Protein AF-A0A2H0YZ77-F1 (afdb_monomer)

Sequence (90 aa):
MLVNLPGVVKEKIRIKIHDNHLIIMAKNDAGDVQKRNYILSESAAGNYYRKFKISDSINLDKIVAKYSNGQLIINLPKQEFAKPRTIEII

Foldseek 3Di:
DKDFQPQWDPVQWDWDDDPQKTKIKGFRPCPCVVVDDDPDDPDDGGIDIDIDRHDPQWDPVPWDWDDDDRMIDIDTDGDDDDDDDDDDDD

Structure (mmCIF, N/CA/C/O backbone):
data_AF-A0A2H0YZ77-F1
#
_entry.id   AF-A0A2H0YZ77-F1
#
loop_
_atom_site.group_PDB
_atom_site.id
_atom_site.type_symbol
_atom_site.label_atom_id
_atom_site.label_alt_id
_atom_site.label_comp_id
_atom_site.label_asym_id
_atom_site.label_entity_id
_atom_site.label_seq_id
_atom_site.pdbx_PDB_ins_code
_atom_site.Cartn_x
_atom_site.Cartn_y
_atom_site.Cartn_z
_atom_site.occupancy
_atom_site.B_iso_or_equiv
_atom_site.auth_seq_id
_atom_site.auth_comp_id
_atom_site.auth_asym_id
_atom_site.auth_atom_id
_atom_site.pdbx_PDB_mod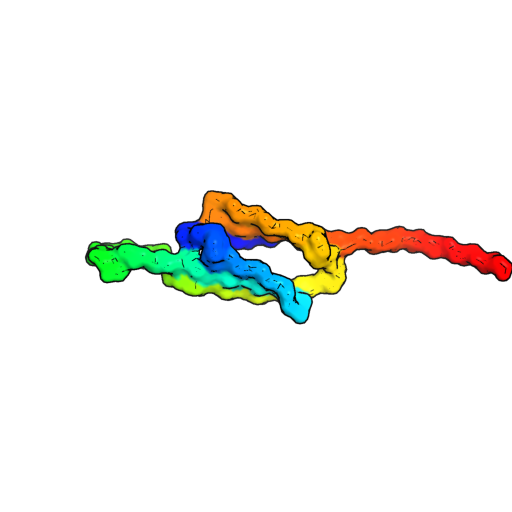el_num
ATOM 1 N N . MET A 1 1 ? 4.919 2.321 6.681 1.00 92.12 1 MET A N 1
ATOM 2 C CA . MET A 1 1 ? 5.623 1.358 5.806 1.00 92.12 1 MET A CA 1
ATOM 3 C C . MET A 1 1 ? 6.209 2.103 4.611 1.00 92.12 1 MET A C 1
ATOM 5 O O . MET A 1 1 ? 5.530 2.979 4.089 1.00 92.12 1 MET A O 1
ATOM 9 N N . LEU A 1 2 ? 7.435 1.764 4.196 1.00 95.75 2 LEU A N 1
ATOM 10 C CA . LEU A 1 2 ? 8.127 2.364 3.048 1.00 95.75 2 LEU A CA 1
ATOM 11 C C . LEU A 1 2 ? 8.359 1.320 1.953 1.00 95.75 2 LEU A C 1
ATOM 13 O O . LEU A 1 2 ? 8.720 0.181 2.255 1.00 95.75 2 LEU A O 1
ATOM 17 N N . VAL A 1 3 ? 8.159 1.712 0.696 1.00 94.69 3 VAL A N 1
ATOM 18 C CA . VAL A 1 3 ? 8.372 0.857 -0.473 1.00 94.69 3 VAL A CA 1
ATOM 19 C C . VAL A 1 3 ? 9.046 1.643 -1.594 1.00 94.69 3 VAL A C 1
ATOM 21 O O . VAL A 1 3 ? 8.547 2.685 -2.011 1.00 94.69 3 VAL A O 1
ATOM 24 N N . ASN A 1 4 ? 10.148 1.110 -2.119 1.00 92.88 4 ASN A N 1
ATOM 25 C CA . ASN A 1 4 ? 10.835 1.674 -3.278 1.00 92.88 4 ASN A CA 1
ATOM 26 C C . ASN A 1 4 ? 10.215 1.116 -4.566 1.00 92.88 4 ASN A C 1
ATOM 28 O O . ASN A 1 4 ? 10.194 -0.097 -4.771 1.00 92.88 4 ASN A O 1
ATOM 32 N N . LEU A 1 5 ? 9.711 2.012 -5.413 1.00 92.38 5 LEU A N 1
ATOM 33 C CA . LEU A 1 5 ? 9.102 1.748 -6.718 1.00 92.38 5 LEU A CA 1
ATOM 34 C C . LEU A 1 5 ? 9.680 2.703 -7.788 1.00 92.38 5 LEU A C 1
ATOM 36 O O . LEU A 1 5 ? 8.919 3.414 -8.448 1.00 92.38 5 LEU A O 1
ATOM 40 N N . PRO A 1 6 ? 11.012 2.779 -7.963 1.00 88.94 6 PRO A N 1
ATOM 41 C CA . PRO A 1 6 ? 11.605 3.663 -8.962 1.00 88.94 6 PRO A CA 1
ATOM 42 C C . PRO A 1 6 ? 11.088 3.324 -10.368 1.00 88.94 6 PRO A C 1
ATOM 44 O O . PRO A 1 6 ? 10.889 2.158 -10.707 1.00 88.94 6 PRO A O 1
ATOM 47 N N . GLY A 1 7 ? 10.840 4.354 -11.180 1.00 87.62 7 GLY A N 1
ATOM 48 C CA . GLY A 1 7 ? 10.335 4.204 -12.552 1.00 87.62 7 GLY A CA 1
ATOM 49 C C . GLY A 1 7 ? 8.838 3.890 -12.672 1.00 87.62 7 GLY A C 1
ATOM 50 O O . GLY A 1 7 ? 8.288 3.955 -13.767 1.00 87.62 7 GLY A O 1
ATOM 51 N N . VAL A 1 8 ? 8.136 3.614 -11.568 1.00 91.69 8 VAL A N 1
ATOM 52 C CA . VAL A 1 8 ? 6.690 3.368 -11.605 1.00 91.69 8 VAL A CA 1
ATOM 53 C C . VAL A 1 8 ? 5.926 4.691 -11.630 1.00 91.69 8 VAL A C 1
ATOM 55 O O . VAL A 1 8 ? 6.082 5.5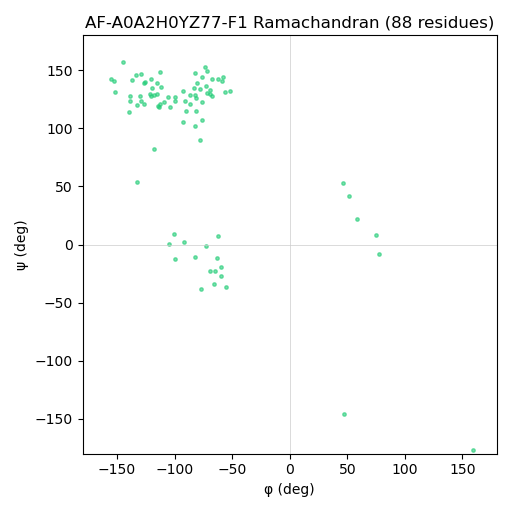39 -10.752 1.00 91.69 8 VAL A O 1
ATOM 58 N N . VAL A 1 9 ? 5.041 4.860 -12.608 1.00 91.94 9 VAL A N 1
ATOM 59 C CA . VAL A 1 9 ? 4.099 5.990 -12.631 1.00 91.94 9 VAL A CA 1
ATOM 60 C C . VAL A 1 9 ? 2.960 5.757 -11.635 1.00 91.94 9 VAL A C 1
ATOM 62 O O . VAL A 1 9 ? 2.517 4.622 -11.437 1.00 91.94 9 VAL A O 1
ATOM 65 N N . LYS A 1 10 ? 2.474 6.824 -10.992 1.00 93.81 10 LYS A N 1
ATOM 66 C CA . LYS A 1 10 ? 1.495 6.743 -9.892 1.00 93.81 10 LYS A CA 1
ATOM 67 C C . LYS A 1 10 ? 0.228 5.981 -10.295 1.00 93.81 10 LYS A C 1
ATOM 69 O O . LYS A 1 10 ? -0.316 5.215 -9.504 1.00 93.81 10 LYS A O 1
ATOM 74 N N . GLU A 1 11 ? -0.206 6.138 -11.539 1.00 94.44 11 GLU A N 1
ATOM 75 C CA . GLU A 1 11 ? -1.414 5.544 -12.117 1.00 94.44 11 GLU A CA 1
ATOM 76 C C . GLU A 1 11 ? -1.328 4.015 -12.186 1.00 94.44 11 GLU A C 1
ATOM 78 O O . GLU A 1 11 ? -2.358 3.337 -12.204 1.00 94.44 11 GLU A O 1
ATOM 83 N N . LYS A 1 12 ? -0.106 3.468 -12.188 1.00 94.12 12 LYS A N 1
ATOM 84 C CA . LYS A 1 12 ? 0.180 2.029 -12.184 1.00 94.12 12 LYS A CA 1
ATOM 85 C C . LYS A 1 12 ? 0.356 1.443 -10.788 1.00 94.12 12 LYS A C 1
ATOM 87 O O . LYS A 1 12 ? 0.619 0.249 -10.674 1.00 94.12 12 LYS A O 1
ATOM 92 N N . ILE A 1 13 ? 0.191 2.241 -9.735 1.00 96.06 13 ILE A N 1
ATOM 93 C CA . ILE A 1 13 ? 0.194 1.765 -8.353 1.00 96.06 13 ILE A CA 1
ATOM 94 C C . ILE A 1 13 ? -1.250 1.459 -7.939 1.00 96.06 13 ILE A C 1
ATOM 96 O O . ILE A 1 13 ? -2.182 2.238 -8.165 1.00 96.06 13 ILE A O 1
ATOM 100 N N . ARG A 1 14 ? -1.454 0.291 -7.334 1.00 97.50 14 ARG A N 1
ATOM 101 C CA . ARG A 1 14 ? -2.717 -0.131 -6.726 1.00 97.50 14 ARG A CA 1
ATOM 102 C C . ARG A 1 14 ? -2.435 -0.638 -5.322 1.00 97.50 14 ARG A C 1
ATOM 104 O O . ARG A 1 14 ? -1.594 -1.510 -5.125 1.00 97.50 14 ARG A O 1
ATOM 111 N N . ILE A 1 15 ? -3.166 -0.097 -4.358 1.00 96.88 15 ILE A N 1
ATOM 112 C CA . ILE A 1 15 ? -3.086 -0.483 -2.952 1.00 96.88 15 ILE A CA 1
ATOM 113 C C . ILE A 1 15 ? -4.478 -0.946 -2.550 1.00 96.88 15 ILE A C 1
ATOM 115 O O . ILE A 1 15 ? -5.458 -0.264 -2.847 1.00 96.88 15 ILE A O 1
ATOM 119 N N . LYS A 1 16 ? -4.572 -2.120 -1.931 1.00 96.75 16 LYS A N 1
ATOM 120 C CA . LYS A 1 16 ? -5.837 -2.695 -1.472 1.00 96.75 16 LYS A CA 1
ATOM 121 C C . LYS A 1 16 ? -5.689 -3.221 -0.055 1.00 96.75 16 LYS A C 1
ATOM 123 O O . LYS A 1 16 ? -4.636 -3.750 0.294 1.00 96.75 16 LYS A O 1
ATOM 128 N N . ILE A 1 17 ? -6.764 -3.116 0.715 1.00 95.19 17 ILE A N 1
ATOM 129 C CA . ILE A 1 17 ? -6.955 -3.887 1.939 1.00 95.19 17 ILE A CA 1
ATOM 130 C C . ILE A 1 17 ? -7.996 -4.960 1.633 1.00 95.19 17 ILE A C 1
ATOM 132 O O . ILE A 1 17 ? -9.063 -4.643 1.114 1.00 95.19 17 ILE A O 1
ATOM 136 N N . HIS A 1 18 ? -7.676 -6.219 1.909 1.00 94.25 18 HIS A N 1
ATOM 137 C CA . HIS A 1 18 ? -8.615 -7.333 1.781 1.00 94.25 18 HIS A CA 1
ATOM 138 C C . HIS A 1 18 ? -8.232 -8.432 2.770 1.00 94.25 18 HIS A C 1
ATOM 140 O O . HIS A 1 18 ? -7.052 -8.774 2.853 1.00 94.25 18 HIS A O 1
ATOM 146 N N . ASP A 1 19 ? -9.197 -8.945 3.535 1.00 93.06 19 ASP A N 1
ATOM 147 C CA . ASP A 1 19 ? -9.011 -9.996 4.547 1.00 93.06 19 ASP A CA 1
ATOM 148 C C . ASP A 1 19 ? -7.797 -9.758 5.456 1.00 93.06 19 ASP A C 1
ATOM 150 O O . ASP A 1 19 ? -6.896 -10.592 5.537 1.00 93.06 19 ASP A O 1
ATOM 154 N N . ASN A 1 20 ? -7.703 -8.575 6.074 1.00 92.75 20 ASN A N 1
ATOM 155 C CA . ASN A 1 20 ? -6.568 -8.175 6.920 1.00 92.75 20 ASN A CA 1
ATOM 156 C C . ASN A 1 20 ? -5.203 -8.184 6.219 1.00 92.75 20 ASN A C 1
ATOM 158 O O . ASN A 1 20 ? -4.157 -8.249 6.870 1.00 92.75 20 ASN A O 1
ATOM 162 N N . HIS A 1 21 ? -5.181 -8.091 4.892 1.00 96.75 21 HIS A N 1
ATOM 163 C CA . HIS A 1 21 ? -3.951 -7.954 4.133 1.00 96.75 21 HIS A CA 1
ATOM 164 C C . HIS A 1 21 ? -3.879 -6.621 3.406 1.00 96.75 21 HIS A C 1
ATOM 166 O O . HIS A 1 21 ? -4.769 -6.267 2.637 1.00 96.75 21 HIS A O 1
ATOM 172 N N . LEU A 1 22 ? -2.754 -5.932 3.588 1.00 97.25 22 LEU A N 1
ATOM 173 C CA . LEU A 1 22 ? -2.319 -4.845 2.727 1.00 97.25 22 LEU A CA 1
ATOM 174 C C . LEU A 1 22 ? -1.636 -5.434 1.494 1.00 97.25 22 LEU A C 1
ATOM 176 O O . LEU A 1 22 ? -0.575 -6.053 1.589 1.00 97.25 22 LEU A O 1
ATOM 180 N N . ILE A 1 23 ? -2.244 -5.226 0.335 1.00 97.88 23 ILE A N 1
ATOM 181 C CA . ILE A 1 23 ? -1.752 -5.689 -0.958 1.00 97.88 23 ILE A CA 1
ATOM 182 C C . ILE A 1 23 ? -1.276 -4.474 -1.748 1.00 97.88 23 ILE A C 1
ATOM 184 O O .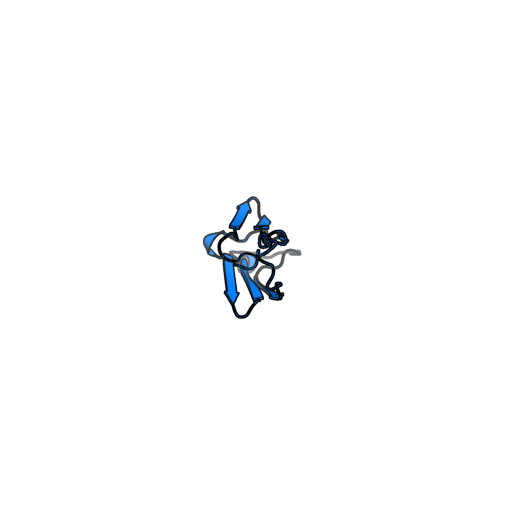 ILE A 1 23 ? -2.040 -3.541 -1.995 1.00 97.88 23 ILE A O 1
ATOM 188 N N . ILE A 1 24 ? -0.013 -4.502 -2.161 1.00 97.38 24 ILE A N 1
ATOM 189 C CA . ILE A 1 24 ? 0.626 -3.476 -2.980 1.00 97.38 24 ILE A CA 1
ATOM 190 C C . ILE A 1 24 ? 0.948 -4.109 -4.322 1.00 97.38 24 ILE A C 1
ATOM 192 O O . ILE A 1 24 ? 1.729 -5.059 -4.400 1.00 97.38 24 ILE A O 1
ATOM 196 N N . MET A 1 25 ? 0.350 -3.567 -5.373 1.00 96.88 25 MET A N 1
ATOM 197 C CA . MET A 1 25 ? 0.617 -3.954 -6.748 1.00 96.88 25 MET A CA 1
ATOM 198 C C . MET A 1 25 ? 1.134 -2.738 -7.494 1.00 96.88 25 MET A C 1
ATOM 200 O O . MET A 1 25 ? 0.587 -1.641 -7.371 1.00 96.88 25 MET A O 1
ATOM 204 N N . ALA A 1 26 ? 2.185 -2.925 -8.271 1.00 94.75 26 ALA A N 1
ATOM 205 C CA . ALA A 1 26 ? 2.722 -1.879 -9.116 1.00 94.75 26 ALA A CA 1
ATOM 206 C C . ALA A 1 26 ? 3.234 -2.492 -10.412 1.00 94.75 26 ALA A C 1
ATOM 208 O O . ALA A 1 26 ? 3.556 -3.678 -10.457 1.00 94.75 26 ALA A O 1
ATOM 209 N N . LYS A 1 27 ? 3.326 -1.697 -11.470 1.00 90.62 27 LYS A N 1
ATOM 210 C CA . LYS A 1 27 ? 3.948 -2.146 -12.710 1.00 90.62 27 LYS A CA 1
ATOM 211 C C . LYS A 1 27 ? 4.919 -1.094 -13.202 1.00 90.62 27 LYS A C 1
ATOM 213 O O . LYS A 1 27 ? 4.518 0.036 -13.477 1.00 90.62 27 LYS A O 1
ATOM 218 N N . ASN A 1 28 ? 6.180 -1.488 -13.310 1.00 86.88 28 ASN A N 1
ATOM 219 C CA . ASN A 1 28 ? 7.167 -0.741 -14.064 1.00 86.88 28 ASN A CA 1
ATOM 220 C C . ASN A 1 28 ? 7.177 -1.323 -15.478 1.00 86.88 28 ASN A C 1
ATOM 222 O O . ASN A 1 28 ? 7.634 -2.451 -15.676 1.00 86.88 28 ASN A O 1
ATOM 226 N N . ASP A 1 29 ? 6.595 -0.610 -16.442 1.00 75.88 29 ASP A N 1
ATOM 227 C CA . ASP A 1 29 ? 6.665 -1.055 -17.831 1.00 75.88 29 ASP A CA 1
ATOM 228 C C . ASP A 1 29 ? 8.104 -0.907 -18.315 1.00 75.88 29 ASP A C 1
ATOM 230 O O . ASP A 1 29 ? 8.717 0.142 -18.142 1.00 75.88 29 ASP A O 1
ATOM 234 N N . ALA A 1 30 ? 8.625 -1.942 -18.967 1.00 63.50 30 ALA A N 1
ATOM 235 C CA . ALA A 1 30 ? 9.988 -1.938 -19.484 1.00 63.50 30 ALA A CA 1
ATOM 236 C C . ALA A 1 30 ? 10.244 -0.868 -20.557 1.00 63.50 30 ALA A C 1
ATOM 238 O O . ALA A 1 30 ? 11.395 -0.633 -20.895 1.00 63.50 30 ALA A O 1
ATOM 239 N N . GLY A 1 31 ? 9.213 -0.214 -21.103 1.00 64.19 31 GLY A N 1
ATOM 240 C CA . GLY A 1 31 ? 9.368 0.778 -22.169 1.00 64.19 31 GLY A CA 1
ATOM 241 C C . GLY A 1 31 ? 10.291 0.298 -23.301 1.00 64.19 31 GLY A C 1
ATOM 242 O O . GLY A 1 31 ? 10.361 -0.894 -23.606 1.00 64.19 31 GLY A O 1
ATOM 243 N N . ASP A 1 32 ? 11.044 1.234 -23.884 1.00 53.50 32 ASP A N 1
ATOM 244 C CA . ASP A 1 32 ? 12.050 1.010 -24.936 1.00 53.50 32 ASP A CA 1
ATOM 245 C C . A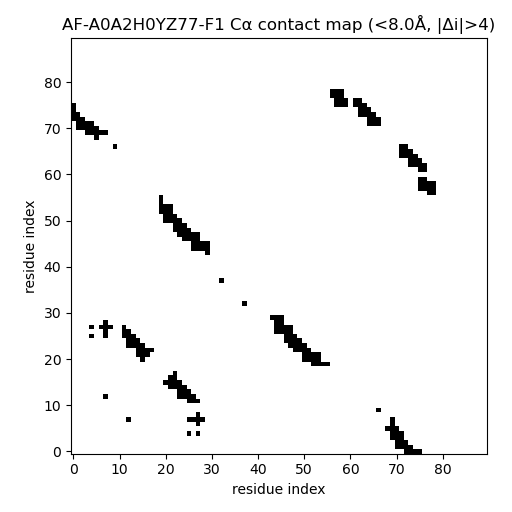SP A 1 32 ? 13.237 0.111 -24.525 1.00 53.50 32 ASP A C 1
ATOM 247 O O . ASP A 1 32 ? 14.163 -0.054 -25.320 1.00 53.50 32 ASP A O 1
ATOM 251 N N . VAL A 1 33 ? 13.229 -0.515 -23.337 1.00 55.91 33 VAL A N 1
ATOM 252 C CA . VAL A 1 33 ? 14.277 -1.473 -22.938 1.00 55.91 33 VAL A CA 1
ATOM 253 C C . VAL A 1 33 ? 14.345 -2.666 -23.902 1.00 55.91 33 VAL A C 1
ATOM 255 O O . VAL A 1 33 ? 15.409 -3.232 -24.117 1.00 55.91 33 VAL A O 1
ATOM 258 N N . GLN A 1 34 ? 13.241 -3.014 -24.569 1.00 55.06 34 GLN A N 1
ATOM 259 C CA . GLN A 1 34 ? 13.263 -4.050 -25.610 1.00 55.06 34 GLN A CA 1
ATOM 260 C C . GLN A 1 34 ? 13.740 -3.552 -26.987 1.00 55.06 34 GLN A C 1
ATOM 262 O O . GLN A 1 34 ? 13.981 -4.367 -27.870 1.00 55.06 34 GLN A O 1
ATOM 267 N N . LYS A 1 35 ? 13.875 -2.234 -27.200 1.00 59.19 35 LYS A N 1
ATOM 268 C CA . LYS A 1 35 ? 14.236 -1.640 -28.503 1.00 59.19 35 LYS A CA 1
ATOM 269 C C . LYS A 1 35 ? 15.682 -1.149 -28.591 1.00 59.19 35 LYS A C 1
ATOM 271 O O . LYS A 1 35 ? 16.068 -0.597 -29.619 1.00 59.19 35 LYS A O 1
ATOM 276 N N . ARG A 1 36 ? 16.483 -1.302 -27.533 1.00 68.38 36 ARG A N 1
ATOM 277 C CA . ARG A 1 36 ? 17.887 -0.865 -27.503 1.00 68.38 36 ARG A CA 1
ATOM 278 C C . ARG A 1 36 ? 18.806 -2.054 -27.239 1.00 68.38 36 ARG A C 1
ATOM 280 O O . ARG A 1 36 ? 18.486 -2.917 -26.429 1.00 68.38 36 ARG A O 1
ATOM 287 N N . ASN A 1 37 ? 19.971 -2.063 -27.884 1.00 77.81 37 ASN A N 1
ATOM 288 C CA . ASN A 1 37 ? 21.036 -3.021 -27.590 1.00 77.81 37 ASN A CA 1
ATOM 289 C C . ASN A 1 37 ? 21.767 -2.573 -26.320 1.00 77.81 37 ASN A C 1
ATOM 291 O O . ASN A 1 37 ? 22.700 -1.773 -26.378 1.00 77.81 37 ASN A O 1
ATOM 295 N N . TYR A 1 38 ? 21.304 -3.038 -25.161 1.00 77.69 38 TYR A N 1
ATOM 296 C CA . TYR A 1 38 ? 21.998 -2.810 -23.895 1.00 77.69 38 TYR A CA 1
ATOM 297 C C . TYR A 1 38 ? 23.260 -3.670 -23.823 1.00 77.69 38 TYR A C 1
ATOM 299 O O . TYR A 1 38 ? 23.215 -4.860 -24.120 1.00 77.69 38 TYR A O 1
ATOM 307 N N . ILE A 1 39 ? 24.368 -3.079 -23.367 1.00 85.50 39 ILE A N 1
ATOM 308 C CA . ILE A 1 39 ? 25.559 -3.837 -22.950 1.00 85.50 39 ILE A CA 1
ATOM 309 C C . ILE A 1 39 ? 25.317 -4.455 -21.559 1.00 85.50 39 ILE A C 1
ATOM 311 O O . ILE A 1 39 ? 25.699 -5.594 -21.316 1.00 85.50 39 ILE A O 1
ATOM 315 N N . LEU A 1 40 ? 24.642 -3.722 -20.661 1.00 82.94 40 LEU A N 1
ATOM 316 C CA . LEU A 1 40 ? 24.252 -4.172 -19.321 1.00 82.94 40 LEU A CA 1
ATOM 317 C C . LEU A 1 40 ? 22.987 -3.431 -18.854 1.00 82.94 40 LEU A C 1
ATOM 319 O O . LEU A 1 40 ? 22.845 -2.231 -19.090 1.00 82.94 40 LEU A O 1
ATOM 323 N N . SER A 1 41 ? 22.077 -4.137 -18.178 1.00 79.38 41 SER A N 1
ATOM 324 C CA . SER A 1 41 ? 20.908 -3.559 -17.507 1.00 79.38 41 SER A CA 1
ATOM 325 C C . SER A 1 41 ? 20.690 -4.261 -16.170 1.00 79.38 41 SER A C 1
ATOM 327 O O . SER A 1 41 ? 20.373 -5.446 -16.133 1.00 79.38 41 SER A O 1
ATOM 329 N N . GLU A 1 42 ? 20.856 -3.525 -15.073 1.00 82.25 42 GLU A N 1
ATOM 330 C CA . GLU A 1 42 ? 20.710 -4.045 -13.702 1.00 82.25 42 GLU A CA 1
ATOM 331 C C . GLU A 1 42 ? 19.342 -3.705 -13.093 1.00 82.25 42 GLU A C 1
ATOM 333 O O . GLU A 1 42 ? 18.943 -4.240 -12.060 1.00 82.25 42 GLU A O 1
ATOM 338 N N . SER A 1 43 ? 18.597 -2.804 -13.739 1.00 74.62 43 SER A N 1
ATOM 339 C CA . SER A 1 43 ? 17.264 -2.403 -13.300 1.00 74.62 43 SER A CA 1
ATOM 340 C C . SER A 1 43 ? 16.208 -3.297 -13.935 1.00 74.62 43 SER A C 1
ATOM 342 O O . SER A 1 43 ? 15.992 -3.268 -15.147 1.00 74.62 43 SER A O 1
ATOM 344 N N . ALA A 1 44 ? 15.513 -4.073 -13.106 1.00 69.00 44 ALA A N 1
ATOM 345 C CA . ALA A 1 44 ? 14.412 -4.906 -13.561 1.00 69.00 44 ALA A CA 1
ATOM 346 C C . ALA A 1 44 ? 13.154 -4.058 -13.810 1.00 69.00 44 ALA A C 1
ATOM 348 O O . ALA A 1 44 ? 12.628 -3.397 -12.910 1.00 69.00 44 ALA A O 1
ATOM 349 N N . ALA A 1 45 ? 12.637 -4.123 -15.032 1.00 73.88 45 ALA A N 1
ATOM 350 C CA . ALA A 1 45 ? 11.251 -3.780 -15.299 1.00 73.88 45 ALA A CA 1
ATOM 351 C C . ALA A 1 45 ? 10.355 -4.981 -14.975 1.00 73.88 45 ALA A C 1
ATOM 353 O O . ALA A 1 45 ? 10.767 -6.130 -15.141 1.00 73.88 45 ALA A O 1
ATOM 354 N N . GLY A 1 46 ? 9.126 -4.737 -14.523 1.00 77.94 46 GLY A N 1
ATOM 355 C CA . GLY A 1 46 ? 8.229 -5.834 -14.191 1.00 77.94 46 GLY A CA 1
ATOM 356 C C . GLY A 1 46 ? 7.088 -5.488 -13.249 1.00 77.94 46 GLY A C 1
ATOM 357 O O . GLY A 1 46 ? 6.872 -4.342 -12.840 1.00 77.94 46 GLY A O 1
ATOM 358 N N . ASN A 1 47 ? 6.342 -6.540 -12.925 1.00 86.94 47 ASN A N 1
ATOM 359 C CA . ASN A 1 47 ? 5.235 -6.489 -11.988 1.00 86.94 47 ASN A CA 1
ATOM 360 C C . ASN A 1 47 ? 5.774 -6.576 -10.558 1.00 86.94 47 ASN A C 1
ATOM 362 O O . ASN A 1 47 ? 6.518 -7.487 -10.205 1.00 86.94 47 ASN A O 1
ATOM 366 N N . TYR A 1 48 ? 5.347 -5.642 -9.725 1.00 90.81 48 TYR A N 1
ATOM 367 C CA . TYR A 1 48 ? 5.565 -5.647 -8.294 1.00 90.81 48 TYR A CA 1
ATOM 368 C C . TYR A 1 48 ? 4.301 -6.157 -7.611 1.00 90.81 48 TYR A C 1
ATOM 370 O O . TYR A 1 48 ? 3.217 -5.616 -7.832 1.00 90.81 48 TYR A O 1
ATOM 378 N N . TYR A 1 49 ? 4.438 -7.167 -6.757 1.00 94.56 49 TYR A N 1
ATOM 379 C CA . TYR A 1 49 ? 3.356 -7.662 -5.915 1.00 94.56 49 TYR A CA 1
ATOM 380 C C . TYR A 1 49 ? 3.898 -7.960 -4.523 1.00 94.56 49 TYR A C 1
ATOM 382 O O . TYR A 1 49 ? 4.822 -8.758 -4.368 1.00 94.56 49 TYR A O 1
ATOM 390 N N . ARG A 1 50 ? 3.314 -7.339 -3.498 1.00 94.25 50 ARG A N 1
ATOM 391 C CA . ARG A 1 50 ? 3.554 -7.712 -2.103 1.00 94.25 50 ARG A CA 1
ATOM 392 C C . ARG A 1 50 ? 2.254 -7.725 -1.320 1.00 94.25 50 ARG A C 1
ATOM 394 O O . ARG A 1 50 ? 1.407 -6.855 -1.501 1.00 94.25 50 ARG A O 1
ATOM 401 N N . LYS A 1 51 ? 2.130 -8.701 -0.426 1.00 97.25 51 LYS A N 1
ATOM 402 C CA . LYS A 1 51 ? 0.981 -8.903 0.456 1.00 97.25 51 LYS A CA 1
ATOM 403 C C . LYS A 1 51 ? 1.487 -8.988 1.892 1.00 97.25 51 LYS A C 1
ATOM 405 O O . LYS A 1 51 ? 2.307 -9.846 2.200 1.00 97.25 51 LYS A O 1
ATOM 410 N N . PHE A 1 52 ? 1.008 -8.100 2.754 1.00 95.69 52 PHE A N 1
ATOM 411 C CA . PHE A 1 52 ? 1.380 -8.032 4.166 1.00 95.69 52 PHE A CA 1
ATOM 412 C C . PHE A 1 52 ? 0.152 -8.270 5.023 1.00 95.69 52 PHE A C 1
ATOM 414 O O . PHE A 1 52 ? -0.850 -7.586 4.839 1.00 95.69 52 PHE A O 1
ATOM 421 N N . LYS A 1 53 ? 0.232 -9.197 5.977 1.00 95.88 53 LYS A N 1
ATOM 422 C CA . LYS A 1 53 ? -0.787 -9.309 7.020 1.00 95.88 53 LYS A CA 1
ATOM 423 C C . LYS A 1 53 ? -0.679 -8.094 7.942 1.00 95.88 53 LYS A C 1
ATOM 425 O O . LYS A 1 53 ? 0.415 -7.766 8.399 1.00 95.88 53 LYS A O 1
ATOM 430 N N . ILE A 1 54 ? -1.797 -7.428 8.197 1.00 94.56 54 ILE A N 1
ATOM 431 C CA . ILE A 1 54 ? -1.895 -6.291 9.113 1.00 94.56 54 ILE A CA 1
ATOM 432 C C . ILE A 1 54 ? -2.748 -6.675 10.326 1.00 94.56 54 ILE A C 1
ATOM 434 O O . ILE A 1 54 ? -3.631 -7.526 10.240 1.00 94.56 54 ILE A O 1
ATOM 438 N N . SER A 1 55 ? -2.435 -6.086 11.479 1.00 93.25 55 SER A N 1
ATOM 439 C CA . SER A 1 55 ? -3.148 -6.343 12.735 1.00 93.25 55 SER A CA 1
ATOM 440 C C . SER A 1 55 ? -4.546 -5.721 12.721 1.00 93.25 55 SER A C 1
ATOM 442 O O . SER A 1 55 ? -4.726 -4.639 12.163 1.00 93.25 55 SER A O 1
ATOM 444 N N . ASP A 1 56 ? -5.493 -6.339 13.431 1.00 90.56 56 ASP A N 1
ATOM 445 C CA . ASP A 1 56 ? -6.824 -5.773 13.713 1.00 90.56 56 ASP A CA 1
ATOM 446 C C . ASP A 1 56 ? -6.771 -4.443 14.478 1.00 90.56 56 ASP A C 1
ATOM 448 O O . ASP A 1 56 ? -7.711 -3.659 14.445 1.00 90.56 56 ASP A O 1
ATOM 452 N N . SER A 1 57 ? -5.644 -4.147 15.134 1.00 92.38 57 SER A N 1
ATOM 453 C CA . SER A 1 57 ? -5.422 -2.872 15.821 1.00 92.38 57 SER A CA 1
ATOM 454 C C . SER A 1 57 ? -5.196 -1.685 14.881 1.00 92.38 57 SER A C 1
ATOM 456 O O . SER A 1 57 ? -4.998 -0.577 15.370 1.00 92.38 57 SER A O 1
ATOM 458 N N . ILE A 1 58 ? -5.179 -1.868 13.558 1.00 94.00 58 ILE A N 1
ATOM 459 C CA . ILE A 1 58 ? -5.043 -0.769 12.594 1.00 94.00 58 ILE A CA 1
ATOM 460 C C . ILE A 1 58 ? -6.406 -0.115 12.344 1.00 94.00 58 ILE A C 1
ATOM 462 O O . ILE A 1 58 ? -7.417 -0.784 12.143 1.00 94.00 58 ILE A O 1
ATOM 466 N N . ASN A 1 59 ? -6.435 1.216 12.341 1.00 93.94 59 ASN A N 1
ATOM 467 C CA . ASN A 1 59 ? -7.601 1.982 11.924 1.00 93.94 59 ASN A CA 1
ATOM 468 C C . ASN A 1 59 ? -7.600 2.079 10.390 1.00 93.94 59 ASN A C 1
ATOM 470 O O . ASN A 1 59 ? -6.835 2.860 9.819 1.00 93.94 59 ASN A O 1
ATOM 474 N N . LEU A 1 60 ? -8.429 1.258 9.739 1.00 92.44 60 LEU A N 1
ATOM 475 C CA . LEU A 1 60 ? -8.476 1.148 8.278 1.00 92.44 60 LEU A CA 1
ATOM 476 C C . LEU A 1 60 ? -8.975 2.433 7.600 1.00 92.44 60 LEU A C 1
ATOM 478 O O . LEU A 1 60 ? -8.454 2.795 6.546 1.00 92.44 60 LEU A O 1
ATOM 482 N N . ASP A 1 61 ? -9.896 3.161 8.235 1.00 92.38 61 ASP A N 1
ATOM 483 C CA . ASP A 1 61 ? -10.485 4.397 7.697 1.00 92.38 61 ASP A CA 1
ATOM 484 C C . ASP A 1 61 ? -9.483 5.558 7.644 1.00 92.38 61 ASP A C 1
ATOM 486 O O . ASP A 1 61 ? -9.635 6.498 6.866 1.00 92.38 61 ASP A O 1
ATOM 490 N N . LYS A 1 62 ? -8.431 5.496 8.469 1.00 95.38 62 LYS A N 1
ATOM 491 C CA . LYS A 1 62 ? -7.378 6.519 8.550 1.00 95.38 62 LYS A CA 1
ATOM 492 C C . LYS A 1 62 ? -6.100 6.145 7.792 1.00 95.38 62 LYS A C 1
ATOM 494 O O . LYS A 1 62 ? -5.083 6.833 7.928 1.00 95.38 62 LYS A O 1
ATOM 499 N N . ILE A 1 63 ? -6.109 5.068 7.005 1.00 94.88 63 ILE A N 1
ATOM 500 C CA . ILE A 1 63 ? -4.958 4.712 6.171 1.00 94.88 63 ILE A CA 1
ATOM 501 C C . ILE A 1 63 ? -4.782 5.766 5.079 1.00 94.88 63 ILE A C 1
ATOM 503 O O . ILE A 1 63 ? -5.694 6.060 4.311 1.00 94.88 63 ILE A O 1
ATOM 507 N N . VAL A 1 64 ? -3.565 6.295 4.966 1.00 96.56 64 VAL A N 1
ATOM 508 C CA . VAL A 1 64 ? -3.192 7.232 3.902 1.00 96.56 64 VAL A CA 1
ATOM 509 C C . VAL A 1 64 ? -1.914 6.775 3.220 1.00 96.56 64 VAL A C 1
ATOM 511 O O . VAL A 1 64 ? -1.019 6.205 3.850 1.00 96.56 64 VAL A O 1
ATOM 514 N N . ALA A 1 65 ? -1.815 7.048 1.922 1.00 96.88 65 ALA A N 1
ATOM 515 C CA . ALA A 1 65 ? -0.639 6.742 1.125 1.00 96.88 65 ALA A CA 1
ATOM 516 C C . ALA A 1 65 ? -0.146 7.991 0.387 1.00 96.88 65 ALA A C 1
ATOM 518 O O . ALA A 1 65 ? -0.938 8.764 -0.153 1.00 96.88 65 ALA A O 1
ATOM 519 N N . LYS A 1 66 ? 1.173 8.175 0.345 1.00 97.56 66 LYS A N 1
ATOM 520 C CA . LYS A 1 66 ? 1.846 9.224 -0.428 1.00 97.56 66 LYS A CA 1
ATOM 521 C C . LYS A 1 66 ? 2.883 8.585 -1.337 1.00 97.56 66 LYS A C 1
ATOM 523 O O . LYS A 1 66 ? 3.576 7.662 -0.924 1.00 97.56 66 LYS A O 1
ATOM 528 N N . TYR A 1 67 ? 2.984 9.082 -2.563 1.00 97.44 67 TYR A N 1
ATOM 529 C CA . TYR A 1 67 ? 3.971 8.625 -3.532 1.00 97.44 67 TYR A CA 1
ATOM 530 C C . TYR A 1 67 ? 4.716 9.823 -4.105 1.00 97.44 67 TYR A C 1
ATOM 532 O O . TYR A 1 67 ? 4.089 10.738 -4.638 1.00 97.44 67 TYR A O 1
ATOM 540 N N . SER A 1 68 ? 6.037 9.814 -3.978 1.00 96.62 68 SER A N 1
ATOM 541 C CA . SER A 1 68 ? 6.916 10.874 -4.473 1.00 96.62 68 SER A CA 1
ATOM 542 C C . SER A 1 68 ? 8.305 10.312 -4.732 1.00 96.62 68 SER A C 1
ATOM 544 O O . SER A 1 68 ? 8.779 9.489 -3.951 1.00 96.62 68 SER A O 1
ATOM 546 N N . ASN A 1 69 ? 8.970 10.774 -5.793 1.00 94.69 69 ASN A N 1
ATOM 547 C CA . ASN A 1 69 ? 10.370 10.446 -6.099 1.00 94.69 69 ASN A CA 1
ATOM 548 C C . ASN A 1 69 ? 10.670 8.935 -6.094 1.00 94.69 69 ASN A C 1
ATOM 550 O O . ASN A 1 69 ? 11.673 8.493 -5.543 1.00 94.69 69 ASN A O 1
ATOM 554 N N . GLY A 1 70 ? 9.775 8.120 -6.663 1.00 93.19 70 GLY A N 1
ATOM 555 C CA . GLY A 1 70 ? 9.968 6.668 -6.710 1.00 93.19 70 GLY A CA 1
ATOM 556 C C . GLY A 1 70 ? 9.740 5.950 -5.377 1.00 93.19 70 GLY A C 1
ATOM 557 O O . GLY A 1 70 ? 10.018 4.758 -5.288 1.00 93.19 70 GLY A O 1
ATOM 558 N N . GLN A 1 71 ? 9.235 6.628 -4.343 1.00 96.38 71 GLN A N 1
ATOM 559 C CA . GLN A 1 71 ? 8.986 6.040 -3.029 1.00 96.38 71 GLN A CA 1
ATOM 560 C C . GLN A 1 71 ? 7.514 6.144 -2.631 1.00 96.38 71 GLN A C 1
ATOM 562 O O . GLN A 1 71 ? 6.916 7.221 -2.641 1.00 96.38 71 GLN A O 1
ATOM 567 N N . LEU A 1 72 ? 6.937 5.003 -2.254 1.00 97.38 72 LEU A N 1
ATOM 568 C CA . LEU A 1 72 ? 5.592 4.877 -1.709 1.00 97.38 72 LEU A CA 1
ATOM 569 C C . LEU A 1 72 ? 5.657 4.763 -0.183 1.00 97.38 72 LEU A C 1
ATO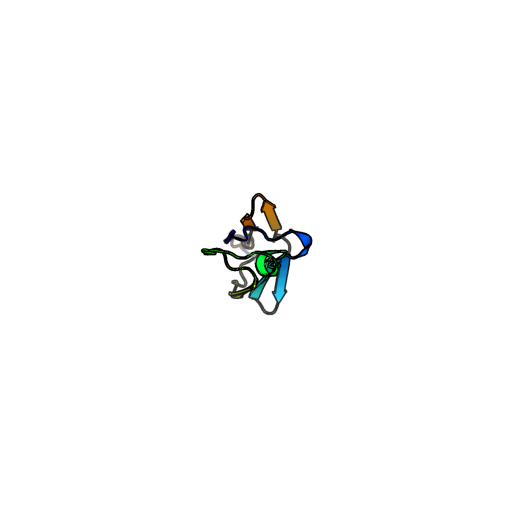M 571 O O . LEU A 1 72 ? 6.281 3.853 0.366 1.00 97.38 72 LEU A O 1
ATOM 575 N N . ILE A 1 73 ? 4.961 5.670 0.495 1.00 97.94 73 ILE A N 1
ATOM 576 C CA . ILE A 1 73 ? 4.832 5.726 1.948 1.00 97.94 73 ILE A CA 1
ATOM 577 C C . ILE A 1 73 ? 3.382 5.426 2.307 1.00 97.94 73 ILE A C 1
ATOM 579 O O . ILE A 1 73 ? 2.480 6.145 1.886 1.00 97.94 73 ILE A O 1
ATOM 583 N N . ILE A 1 74 ? 3.161 4.382 3.105 1.00 97.50 74 ILE A N 1
ATOM 584 C CA . ILE A 1 74 ? 1.834 3.990 3.596 1.00 97.50 74 ILE A CA 1
ATOM 585 C C . ILE A 1 74 ? 1.807 4.171 5.110 1.00 97.50 74 ILE A C 1
ATOM 587 O O . ILE A 1 74 ? 2.593 3.541 5.829 1.00 97.50 74 ILE A O 1
ATOM 591 N N . ASN A 1 75 ? 0.909 5.026 5.593 1.00 97.12 75 ASN A N 1
ATOM 592 C CA . ASN A 1 75 ? 0.663 5.225 7.012 1.00 97.12 75 ASN A CA 1
ATOM 593 C C . ASN A 1 75 ? -0.449 4.281 7.481 1.00 97.12 75 ASN A C 1
ATOM 595 O O . ASN A 1 75 ? -1.550 4.309 6.937 1.00 97.12 75 ASN A O 1
ATOM 599 N N . LEU A 1 76 ? -0.149 3.462 8.488 1.00 96.12 76 LEU A N 1
ATOM 600 C CA . LEU A 1 76 ? -1.072 2.496 9.087 1.00 96.12 76 LEU A CA 1
ATOM 601 C C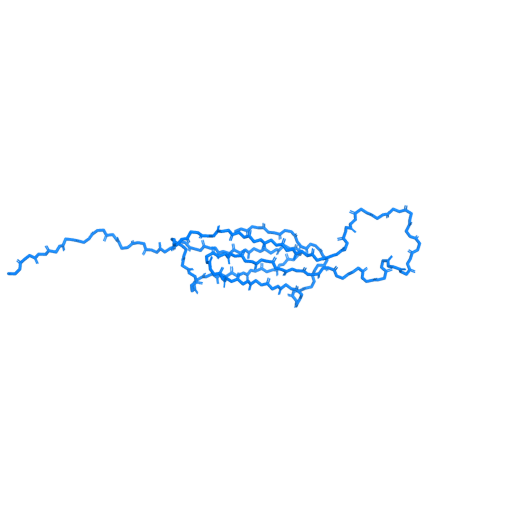 . LEU A 1 76 ? -1.273 2.889 10.557 1.00 96.12 76 LEU A C 1
ATOM 603 O O . LEU A 1 76 ? -0.556 2.380 11.423 1.00 96.12 76 LEU A O 1
ATOM 607 N N . PRO A 1 77 ? -2.157 3.856 10.846 1.00 95.44 77 PRO A N 1
ATOM 608 C CA . PRO A 1 77 ? -2.376 4.304 12.212 1.00 95.44 77 PRO A CA 1
ATOM 609 C C . PRO A 1 77 ? -3.034 3.195 13.031 1.00 95.44 77 PRO A C 1
ATOM 611 O O . PRO A 1 77 ? -3.904 2.475 12.542 1.00 95.44 77 PRO A O 1
ATOM 614 N N . LYS A 1 78 ? -2.638 3.072 14.296 1.00 93.44 78 LYS A N 1
ATOM 615 C CA . LYS A 1 78 ? -3.344 2.206 15.240 1.00 93.44 78 LYS A CA 1
ATOM 616 C C . LYS A 1 78 ? -4.676 2.842 15.638 1.00 93.44 78 LYS A C 1
ATOM 618 O O . LYS A 1 78 ? -4.819 4.063 15.615 1.00 93.44 78 LYS A O 1
ATOM 623 N N . GLN A 1 79 ? -5.641 2.008 15.998 1.00 91.56 79 GLN A N 1
ATOM 624 C CA . GLN A 1 79 ? -6.872 2.432 16.642 1.00 91.56 79 GLN A CA 1
ATOM 625 C C . GLN A 1 79 ? -6.545 3.071 17.992 1.00 91.56 79 GLN A C 1
ATOM 627 O O . GLN A 1 79 ? -5.642 2.631 18.709 1.00 91.56 79 GLN A O 1
ATOM 632 N N . GLU A 1 80 ? -7.287 4.119 18.330 1.00 85.06 80 GLU A N 1
ATOM 633 C CA . GLU A 1 80 ? -7.288 4.650 19.685 1.00 85.06 80 GLU A CA 1
ATOM 634 C C . GLU A 1 80 ? -8.129 3.707 20.540 1.00 85.06 80 GLU A C 1
ATOM 636 O O . GLU A 1 80 ? -9.350 3.649 20.407 1.00 85.06 80 GLU A O 1
ATOM 641 N N . PHE A 1 81 ? -7.474 2.925 21.395 1.00 77.38 81 PHE A N 1
ATOM 642 C CA . PHE A 1 81 ? -8.191 2.155 22.400 1.00 77.38 81 PHE A CA 1
ATOM 643 C C . PHE A 1 81 ? -8.709 3.118 23.466 1.00 77.38 81 PHE A C 1
ATOM 645 O O . PHE A 1 81 ? -7.953 3.945 23.986 1.00 77.38 81 PHE A O 1
ATOM 652 N N . ALA A 1 82 ? -9.998 3.011 23.794 1.00 67.25 82 ALA A N 1
ATOM 653 C CA . ALA A 1 82 ? -10.562 3.751 24.909 1.00 67.25 82 ALA A CA 1
ATOM 654 C C . ALA A 1 82 ? -9.770 3.415 26.180 1.00 67.25 82 ALA A C 1
ATOM 656 O O . ALA A 1 82 ? -9.526 2.245 26.485 1.00 67.25 82 ALA A O 1
ATOM 657 N N . LYS A 1 83 ? -9.366 4.449 26.923 1.00 72.38 83 LYS A N 1
ATOM 658 C CA . LYS A 1 83 ? -8.832 4.256 28.272 1.00 72.38 83 LYS A CA 1
ATOM 659 C C . LYS A 1 83 ? -9.905 3.545 29.113 1.00 72.38 83 LYS A C 1
ATOM 661 O O . LYS A 1 83 ? -11.092 3.807 28.898 1.00 72.38 83 LYS A O 1
ATOM 666 N N . PRO A 1 84 ? -9.522 2.643 30.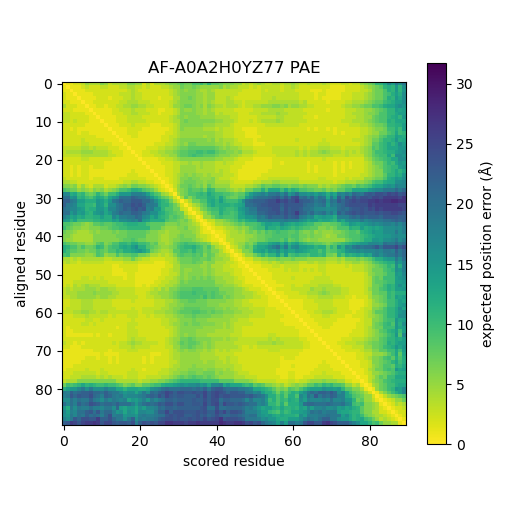032 1.00 77.62 84 PRO A N 1
ATOM 667 C CA . PRO A 1 84 ? -10.484 1.954 30.884 1.00 77.62 84 PRO A CA 1
ATOM 668 C C . PRO A 1 84 ? -11.402 2.970 31.575 1.00 77.62 84 PRO A C 1
ATOM 670 O O . PRO A 1 84 ? -10.931 3.979 32.100 1.00 77.62 84 PRO A O 1
ATOM 673 N N . ARG A 1 85 ? -12.713 2.711 31.531 1.00 72.88 85 ARG A N 1
ATOM 674 C CA . ARG A 1 85 ? -13.743 3.524 32.187 1.00 72.88 85 ARG A CA 1
ATOM 675 C C . ARG A 1 85 ? -14.372 2.728 33.323 1.00 72.88 85 ARG A C 1
ATOM 677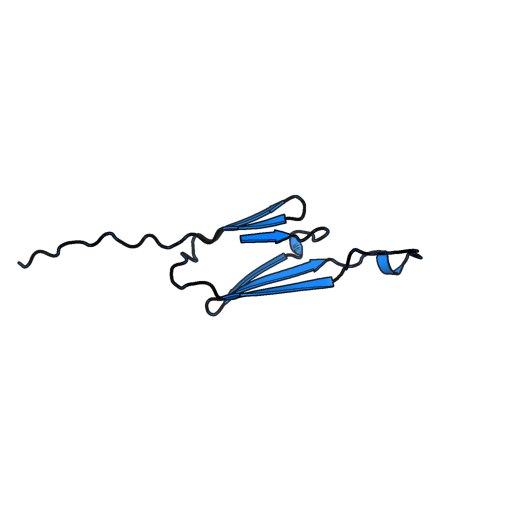 O O . ARG A 1 85 ? -14.691 1.554 33.138 1.00 72.88 85 ARG A O 1
ATOM 684 N N . THR A 1 86 ? -14.557 3.368 34.469 1.00 80.62 86 THR A N 1
ATOM 685 C CA . THR A 1 86 ? -15.322 2.808 35.587 1.00 80.62 86 THR A CA 1
ATOM 686 C C . THR A 1 86 ? -16.810 2.948 35.279 1.00 80.62 86 THR A C 1
ATOM 688 O O . THR A 1 86 ? -17.243 3.998 34.807 1.00 80.62 86 THR A O 1
ATOM 691 N N . ILE A 1 87 ? -17.579 1.884 35.498 1.00 85.19 87 ILE A N 1
ATOM 692 C CA . ILE A 1 87 ? -19.040 1.894 35.385 1.00 85.19 87 ILE A CA 1
ATOM 693 C C . ILE A 1 87 ? -19.580 1.909 36.814 1.00 85.19 87 ILE A C 1
ATOM 695 O O . ILE A 1 87 ? -19.291 0.989 37.577 1.00 85.19 87 ILE A O 1
ATOM 699 N N . GLU A 1 88 ? -20.319 2.954 37.179 1.00 79.94 88 GLU A N 1
ATOM 700 C CA . GLU A 1 88 ? -21.030 3.008 38.458 1.00 79.94 88 GLU A CA 1
ATOM 701 C C . GLU A 1 88 ? -22.341 2.221 38.355 1.00 79.94 88 GLU A C 1
ATOM 703 O O . GLU A 1 88 ? -23.026 2.260 37.330 1.00 79.94 88 GLU A O 1
ATOM 708 N N . ILE A 1 89 ? -22.656 1.464 39.407 1.00 75.06 89 ILE A N 1
ATOM 709 C CA . ILE A 1 89 ? -23.908 0.712 39.526 1.00 75.06 89 ILE A CA 1
ATOM 710 C C . ILE A 1 89 ? -24.956 1.663 40.117 1.00 75.06 89 ILE A C 1
ATOM 712 O O . ILE A 1 89 ? -24.680 2.300 41.133 1.00 75.06 89 ILE A O 1
ATOM 716 N N . ILE A 1 90 ? -26.119 1.756 39.464 1.00 80.94 90 ILE A N 1
ATOM 717 C CA . ILE A 1 90 ? -27.296 2.518 39.921 1.00 80.94 90 ILE A CA 1
ATOM 718 C C . ILE A 1 90 ? -28.165 1.627 40.807 1.00 80.94 90 ILE A C 1
ATOM 720 O O . ILE A 1 90 ? -28.353 0.45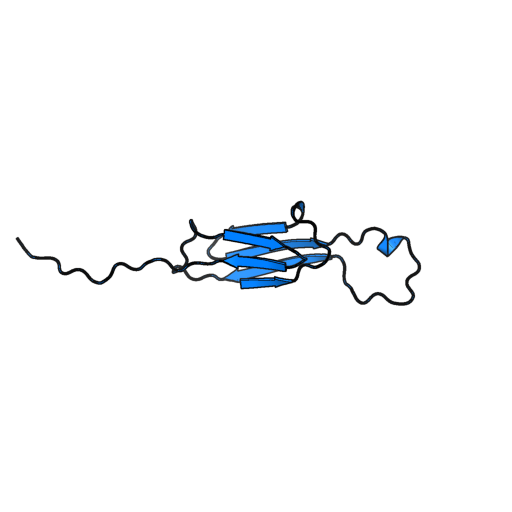0 40.420 1.00 80.94 90 ILE A O 1
#

Solvent-accessible surface area (backbone atoms only — not comparable to full-atom values): 5788 Å² total; per-residue (Å²): 92,82,44,84,43,69,84,41,53,75,90,46,52,46,77,46,79,54,94,56,23,45,34,43,37,35,44,25,75,55,70,68,64,84,77,50,92,70,94,75,81,89,76,84,56,43,79,44,77,48,77,41,83,52,66,87,58,46,32,75,91,68,51,48,74,49,75,57,96,34,34,39,39,40,48,75,42,64,52,84,73,79,73,92,75,89,81,84,86,130

pLDDT: mean 87.63, std 11.26, range [53.5, 97.94]

Radius of gyration: 19.94 Å; Cα contacts (8 Å, |Δi|>4): 124; chains: 1; bounding box: 53×21×68 Å

Mean predicted aligned error: 6.96 Å

Secondary structure (DSSP, 8-state):
-EEE-TT--GGGEEEEEETTEEEEEEEE--GGGGSS--S---S--EEEEEEEE--TTB-GGG-EEEEETTEEEEE-PBP-PPPP------

Nearest PDB structures (foldseek):
  6l6m-assembly1_A  TM=8.054E-01  e=3.452E-06  Entamoeba histolytica
  3guf-assembly1_B  TM=8.724E-01  e=1.178E-05  Xanthomonas citri
  2byu-assembly1_B  TM=8.526E-01  e=2.830E-05  Triticum aestivum
  5zul-assembly1_A-2  TM=9.040E-01  e=1.947E-04  Mycobacterium marinum M
  5ds1-assembly1_A-2  TM=8.288E-01  e=2.931E-04  Pisum sativum